Protein AF-A0A8K0KN26-F1 (afdb_monomer_lite)

Foldseek 3Di:
DDDDPDDDDDDDPDFDEDEDEQQPPDPDPGGHDPVCCVVPPVVVCVVVPGDHYHYWLQADAPDVVCSNVRHDHRPDGD

Secondary structure (DSSP, 8-state):
-----SPPPPPPSS--EEEEEGGG-SSSSSPPPHHHIIIIIHHHHHHTT--EEEEES-EE-S-GGGTT-S-SEEEEE-

InterPro domains:
  IPR017853 Glycoside hydrolase superfamily [SSF51445] (14-76)

pLDDT: mean 96.87, std 2.79, range [75.88, 98.62]

Organism: Ladona fulva (NCBI:txid123851)

Structure (mmCIF, N/CA/C/O backbone):
data_AF-A0A8K0KN26-F1
#
_entry.id   AF-A0A8K0KN26-F1
#
loop_
_atom_site.group_PDB
_atom_site.id
_atom_site.type_symbol
_atom_site.label_atom_id
_atom_site.label_alt_id
_atom_site.label_comp_id
_atom_site.label_asym_id
_atom_site.label_entity_id
_atom_site.label_seq_id
_atom_site.pdbx_PDB_ins_code
_atom_site.Cartn_x
_atom_site.Cartn_y
_atom_site.Cartn_z
_atom_site.occupancy
_atom_site.B_iso_or_equiv
_atom_site.auth_seq_id
_atom_site.auth_comp_id
_atom_site.auth_asym_id
_atom_site.auth_atom_id
_atom_site.pdbx_PDB_model_num
ATOM 1 N N . MET A 1 1 ? 19.614 2.504 9.892 1.00 75.88 1 MET A N 1
ATOM 2 C CA . MET A 1 1 ? 18.715 1.412 10.328 1.00 75.88 1 MET A CA 1
ATOM 3 C C . MET A 1 1 ? 17.381 2.016 10.755 1.00 75.88 1 MET A C 1
ATOM 5 O O . MET A 1 1 ? 17.390 2.996 11.496 1.00 75.88 1 MET A O 1
ATOM 9 N N . PHE A 1 2 ? 16.256 1.519 10.241 1.00 89.62 2 PHE A N 1
ATOM 10 C CA . PHE A 1 2 ? 14.923 1.986 10.640 1.00 89.62 2 PHE A CA 1
ATOM 11 C C . PHE A 1 2 ? 14.513 1.330 11.965 1.00 89.62 2 PHE A C 1
ATOM 13 O O . PHE A 1 2 ? 14.705 0.131 12.133 1.00 89.62 2 PHE A O 1
ATOM 20 N N . HIS A 1 3 ? 13.938 2.113 12.881 1.00 94.69 3 HIS A N 1
ATOM 21 C CA . HIS A 1 3 ? 13.411 1.626 14.155 1.00 94.69 3 HIS A CA 1
ATOM 22 C C . HIS A 1 3 ? 11.930 1.981 14.261 1.00 94.69 3 HIS A C 1
ATOM 24 O O . HIS A 1 3 ? 11.542 3.137 14.063 1.00 94.69 3 HIS A O 1
ATOM 30 N N . ILE A 1 4 ? 11.105 0.993 14.596 1.00 95.00 4 ILE A N 1
ATOM 31 C CA . ILE A 1 4 ? 9.678 1.195 14.836 1.00 95.00 4 ILE A CA 1
ATOM 32 C C . ILE A 1 4 ? 9.519 1.988 16.137 1.00 95.00 4 ILE A C 1
ATOM 34 O O . ILE A 1 4 ? 9.947 1.540 17.195 1.00 95.00 4 ILE A O 1
ATOM 38 N N . LYS A 1 5 ? 8.898 3.171 16.054 1.00 96.19 5 LYS A N 1
ATOM 39 C CA . LYS A 1 5 ? 8.664 4.051 17.215 1.00 96.19 5 LYS A CA 1
ATOM 40 C C . LYS A 1 5 ? 7.279 3.896 17.846 1.00 96.19 5 LYS A C 1
ATOM 42 O O . LYS A 1 5 ? 7.094 4.275 18.993 1.00 96.19 5 LYS A O 1
ATOM 47 N N . ASN A 1 6 ? 6.309 3.378 17.094 1.00 95.12 6 ASN A N 1
ATOM 48 C CA . ASN A 1 6 ? 4.915 3.276 17.522 1.00 95.12 6 ASN A CA 1
ATOM 49 C C . ASN A 1 6 ? 4.530 1.814 17.751 1.00 95.12 6 ASN A C 1
ATOM 51 O O . ASN A 1 6 ? 4.917 0.939 16.975 1.00 95.12 6 ASN A O 1
ATOM 55 N N . SER A 1 7 ? 3.730 1.555 18.783 1.00 96.25 7 SER A N 1
ATOM 56 C CA . SER A 1 7 ? 3.122 0.244 18.998 1.00 96.25 7 SER A CA 1
ATOM 57 C C . SER A 1 7 ? 2.003 -0.024 17.985 1.00 96.25 7 SER A C 1
ATOM 59 O O . SER A 1 7 ? 1.483 0.883 17.329 1.00 96.25 7 SER A O 1
ATOM 61 N N . LYS A 1 8 ? 1.620 -1.297 17.848 1.00 95.19 8 LYS A N 1
ATOM 62 C CA . LYS A 1 8 ? 0.452 -1.675 17.045 1.00 95.19 8 LYS A CA 1
ATOM 63 C C . LYS A 1 8 ? -0.812 -1.048 17.642 1.00 95.19 8 LYS A C 1
ATOM 65 O O . LYS A 1 8 ? -0.996 -1.039 18.858 1.00 95.19 8 LYS A O 1
ATOM 70 N N . VAL A 1 9 ? -1.698 -0.560 16.777 1.00 95.38 9 VAL A N 1
ATOM 71 C CA . VAL A 1 9 ? -3.015 -0.054 17.186 1.00 95.38 9 VAL A CA 1
ATOM 72 C C . VAL A 1 9 ? -3.897 -1.191 17.716 1.00 95.38 9 VAL A C 1
ATOM 74 O O . VAL A 1 9 ? -3.740 -2.347 17.321 1.00 95.38 9 VAL A O 1
ATOM 77 N N . LYS A 1 10 ? -4.850 -0.871 18.602 1.00 96.94 10 LYS A N 1
ATOM 78 C CA . LYS A 1 10 ? -5.871 -1.837 19.036 1.00 96.94 10 LYS A CA 1
ATOM 79 C C . LYS A 1 10 ? -6.726 -2.255 17.837 1.00 96.94 10 LYS A C 1
ATOM 81 O O . LYS A 1 10 ? -7.060 -1.419 16.998 1.00 96.94 10 LYS A O 1
ATOM 86 N N . LYS A 1 11 ? -7.108 -3.533 17.781 1.00 97.06 11 LYS A N 1
ATOM 87 C CA . LYS A 1 11 ? -8.022 -4.045 16.753 1.00 97.06 11 LYS A CA 1
ATOM 88 C C . LYS A 1 11 ? -9.342 -3.253 16.812 1.00 97.06 11 LYS A C 1
ATOM 90 O O . LYS A 1 11 ? -9.956 -3.222 17.879 1.00 97.06 11 LYS A O 1
ATOM 95 N N . PRO A 1 12 ? -9.776 -2.606 15.717 1.00 96.31 12 PRO A N 1
ATOM 96 C CA . PRO A 1 12 ? -11.034 -1.872 15.713 1.00 96.31 12 PRO A CA 1
ATOM 97 C C . PRO A 1 12 ? -12.230 -2.835 15.714 1.00 96.31 12 PRO A C 1
ATOM 99 O O . PRO A 1 12 ? -12.129 -3.963 15.236 1.00 96.31 12 PRO A O 1
ATOM 102 N N . LEU A 1 13 ? -13.376 -2.371 16.223 1.00 97.19 13 LEU A N 1
ATOM 103 C CA . LEU A 1 13 ? -14.631 -3.139 16.233 1.00 97.19 13 LEU A CA 1
ATOM 104 C C . LEU A 1 13 ? -15.212 -3.345 14.825 1.00 97.19 13 LEU A C 1
ATOM 106 O O . LEU A 1 13 ? -15.821 -4.370 14.548 1.00 97.19 13 LEU A O 1
ATOM 110 N N . SER A 1 14 ? -15.007 -2.375 13.934 1.00 97.88 14 SER A N 1
ATOM 111 C CA . SER A 1 14 ? -15.406 -2.426 12.526 1.00 97.88 14 SER A CA 1
ATOM 112 C C . SER A 1 14 ? -14.293 -1.868 11.649 1.00 97.88 14 SER A C 1
ATOM 114 O O . SER A 1 14 ? -13.567 -0.964 12.071 1.00 97.88 14 SER A O 1
ATOM 116 N N . LEU A 1 15 ? -14.142 -2.396 10.435 1.00 98.19 15 LEU A N 1
ATOM 117 C CA . LEU A 1 15 ? -13.134 -1.938 9.483 1.00 98.19 15 LEU A CA 1
ATOM 118 C C . LEU A 1 15 ? -13.730 -0.899 8.532 1.00 98.19 15 LEU A C 1
ATOM 120 O O . LEU A 1 15 ? -14.756 -1.126 7.900 1.00 98.19 15 LEU A O 1
ATOM 124 N N . ARG A 1 16 ? -13.049 0.237 8.426 1.00 98.25 16 ARG A N 1
ATOM 125 C CA . ARG A 1 16 ? -13.225 1.248 7.383 1.00 98.25 16 ARG A CA 1
ATOM 126 C C . ARG A 1 16 ? -11.892 1.334 6.671 1.00 98.25 16 ARG A C 1
ATOM 128 O O . ARG A 1 16 ? -10.968 1.996 7.152 1.00 98.25 16 ARG A O 1
ATOM 135 N N . ILE A 1 17 ? -11.790 0.572 5.591 1.00 98.56 17 ILE A N 1
ATOM 136 C CA . ILE A 1 17 ? -10.544 0.330 4.872 1.00 98.56 17 ILE A CA 1
ATOM 137 C C . ILE A 1 17 ? -10.408 1.368 3.766 1.00 98.56 17 ILE A C 1
ATOM 139 O O . ILE A 1 17 ? -11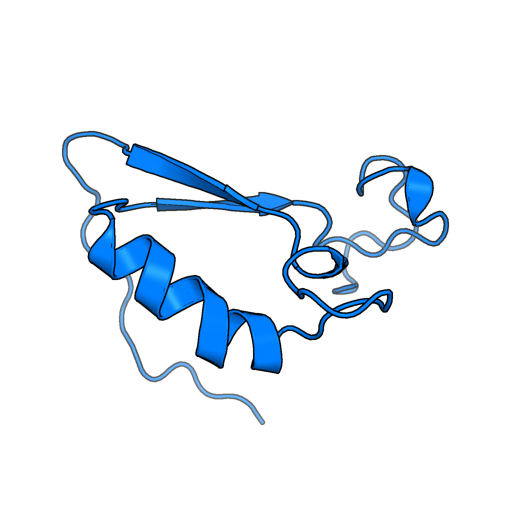.329 1.552 2.976 1.00 98.56 17 ILE A O 1
ATOM 143 N N . TYR A 1 18 ? -9.257 2.030 3.717 1.00 98.62 18 TYR A N 1
ATOM 144 C CA . TYR A 1 18 ? -8.842 2.821 2.568 1.00 98.62 18 TYR A CA 1
ATOM 145 C C . TYR A 1 18 ? -7.904 1.973 1.706 1.00 98.62 18 TYR A C 1
ATOM 147 O O . TYR A 1 18 ? -6.796 1.655 2.139 1.00 98.62 18 TYR A O 1
ATOM 155 N N . GLU A 1 19 ? -8.351 1.567 0.521 1.00 9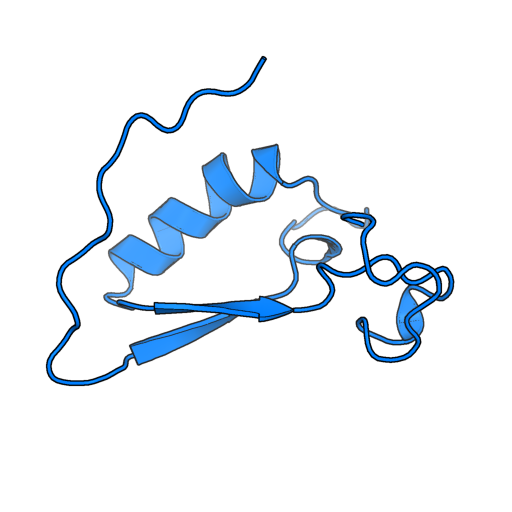8.56 19 GLU A N 1
ATOM 156 C CA . GLU A 1 19 ? -7.506 0.872 -0.453 1.00 98.56 19 GLU A CA 1
ATOM 157 C C . GLU A 1 19 ? -6.630 1.872 -1.207 1.00 98.56 19 GLU A C 1
ATOM 159 O O . GLU A 1 19 ? -7.087 2.947 -1.600 1.00 98.56 19 GLU A O 1
ATOM 164 N N . CYS A 1 20 ? -5.347 1.551 -1.371 1.00 98.00 20 CYS A N 1
ATOM 165 C CA . CYS A 1 20 ? -4.411 2.455 -2.021 1.00 98.00 20 CYS A CA 1
ATOM 166 C C . CYS A 1 20 ? -3.220 1.749 -2.671 1.00 98.00 20 CYS A C 1
ATOM 168 O O . CYS A 1 20 ? -2.765 0.697 -2.222 1.00 98.00 20 CYS A O 1
ATOM 170 N N . HIS A 1 21 ? -2.643 2.439 -3.653 1.00 98.38 21 HIS A N 1
ATOM 171 C CA . HIS A 1 21 ? -1.402 2.089 -4.333 1.00 98.38 21 HIS A CA 1
ATOM 172 C C . HIS A 1 21 ? -0.445 3.290 -4.283 1.00 98.38 21 HIS A C 1
ATOM 174 O O . HIS A 1 21 ? -0.782 4.372 -4.765 1.00 98.38 21 HIS A O 1
ATOM 180 N N . VAL A 1 22 ? 0.757 3.116 -3.722 1.00 98.06 22 VAL A N 1
ATOM 181 C CA . VAL A 1 22 ? 1.708 4.218 -3.442 1.00 98.06 22 VAL A CA 1
ATOM 182 C C . VAL A 1 22 ? 2.132 4.956 -4.713 1.00 98.06 22 VAL A C 1
ATOM 184 O O . VAL A 1 22 ? 2.073 6.183 -4.757 1.00 98.06 22 VAL A O 1
ATOM 187 N N . GLY A 1 23 ? 2.482 4.209 -5.764 1.00 96.62 23 GLY A N 1
ATOM 188 C CA . GLY A 1 23 ? 3.015 4.774 -7.007 1.00 96.62 23 GLY A CA 1
ATOM 189 C C . GLY A 1 23 ? 2.084 5.741 -7.750 1.00 96.62 23 GLY A C 1
ATOM 190 O O . GLY A 1 23 ? 2.575 6.640 -8.418 1.00 96.62 23 GLY A O 1
ATOM 191 N N . ILE A 1 24 ? 0.759 5.630 -7.600 1.00 97.00 24 ILE A N 1
ATOM 192 C CA . ILE A 1 24 ? -0.222 6.507 -8.275 1.00 97.00 24 ILE A CA 1
ATOM 193 C C . ILE A 1 24 ? -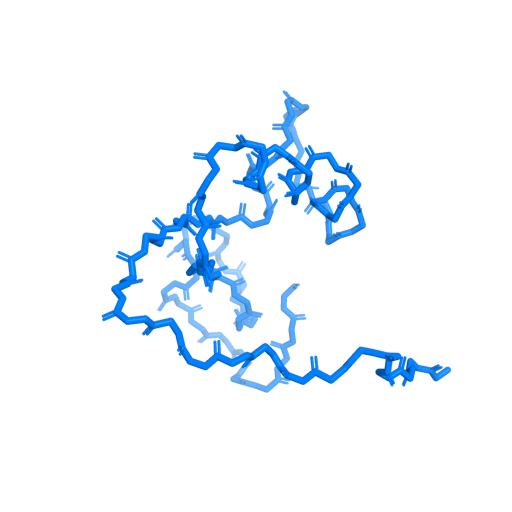0.830 7.556 -7.335 1.00 97.00 24 ILE A C 1
ATOM 195 O O . ILE A 1 24 ? -1.749 8.278 -7.708 1.00 97.00 24 ILE A O 1
ATOM 199 N N . ALA A 1 25 ? -0.354 7.639 -6.091 1.00 96.94 25 ALA A N 1
ATOM 200 C CA . ALA A 1 25 ? -0.945 8.482 -5.053 1.00 96.94 25 ALA A CA 1
ATOM 201 C C . ALA A 1 25 ? -0.386 9.920 -5.033 1.00 96.94 25 ALA A C 1
ATOM 203 O O . ALA A 1 25 ? -0.410 10.590 -3.998 1.00 96.94 25 ALA A O 1
ATOM 204 N N . THR A 1 26 ? 0.132 10.390 -6.167 1.00 95.81 26 THR A N 1
ATOM 205 C CA . THR A 1 26 ? 0.638 11.751 -6.379 1.00 95.81 26 THR A CA 1
ATOM 206 C C . THR A 1 26 ? -0.148 12.434 -7.500 1.00 95.81 26 THR A C 1
ATOM 208 O O . THR A 1 26 ? -0.759 11.765 -8.326 1.00 95.81 26 THR A O 1
ATOM 211 N N . GLN A 1 27 ? -0.173 13.769 -7.508 1.00 94.56 27 GLN A N 1
ATOM 212 C CA . GLN A 1 27 ? -0.813 14.546 -8.579 1.00 94.56 27 GLN A CA 1
ATOM 213 C C . GLN A 1 27 ? 0.064 14.646 -9.831 1.00 94.56 27 GLN A C 1
ATOM 215 O O . GLN A 1 27 ? -0.447 14.848 -10.928 1.00 94.56 27 GLN A O 1
ATOM 220 N N . GLU A 1 28 ? 1.377 14.510 -9.658 1.00 96.12 28 GLU A N 1
ATOM 221 C CA . GLU A 1 28 ? 2.346 14.576 -10.746 1.00 96.12 28 GLU A CA 1
ATOM 222 C C . GLU A 1 28 ? 2.297 13.301 -11.605 1.00 96.12 28 GLU A C 1
ATOM 224 O O . GLU A 1 28 ? 2.123 12.213 -11.052 1.00 96.12 28 GLU A O 1
ATOM 229 N N . PRO A 1 29 ? 2.526 13.380 -12.929 1.00 96.12 29 PRO A N 1
ATOM 230 C CA . PRO A 1 29 ? 2.567 12.218 -13.819 1.00 96.12 29 PRO A CA 1
ATOM 231 C C . PRO A 1 29 ? 3.879 11.423 -13.657 1.00 96.12 29 PRO A C 1
ATOM 233 O O . PRO A 1 29 ? 4.666 11.273 -14.591 1.00 96.12 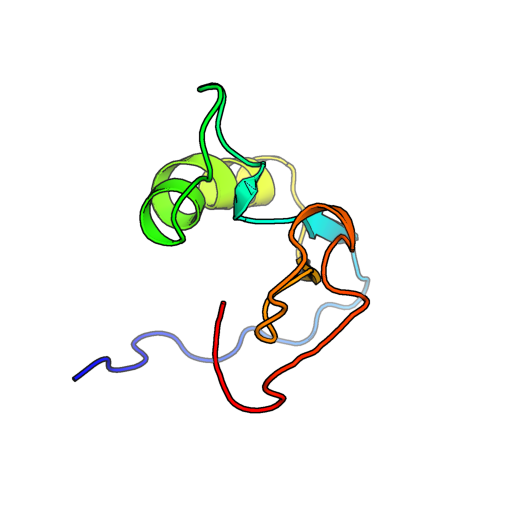29 PRO A O 1
ATOM 236 N N . LYS A 1 30 ? 4.140 10.932 -12.444 1.00 97.00 30 LYS A N 1
ATOM 237 C CA . LYS A 1 30 ? 5.313 10.137 -12.056 1.00 97.00 30 LYS A CA 1
ATOM 238 C C . LYS A 1 30 ? 4.919 9.058 -11.047 1.00 97.00 30 LYS A C 1
ATOM 240 O O . LYS A 1 30 ? 3.856 9.128 -10.436 1.00 97.00 30 LYS A O 1
ATOM 245 N N . ILE A 1 31 ? 5.822 8.110 -10.804 1.00 97.19 31 ILE A N 1
ATOM 246 C CA . ILE A 1 31 ? 5.671 7.138 -9.716 1.00 97.19 31 ILE A CA 1
ATOM 247 C C . ILE A 1 31 ? 5.959 7.844 -8.382 1.00 97.19 31 ILE A C 1
ATOM 249 O O . ILE A 1 31 ? 7.056 8.363 -8.163 1.00 97.19 31 ILE A O 1
ATOM 253 N N . GLY A 1 32 ? 4.957 7.897 -7.506 1.00 97.25 32 GLY A N 1
ATOM 254 C CA . GLY A 1 32 ? 5.068 8.445 -6.155 1.00 97.25 32 GLY A CA 1
ATOM 255 C C . GLY A 1 32 ? 5.899 7.564 -5.218 1.00 97.25 32 GLY A C 1
ATOM 256 O O . GLY A 1 32 ? 5.889 6.338 -5.310 1.00 97.25 32 GLY A O 1
ATOM 257 N N . SER A 1 33 ? 6.604 8.193 -4.281 1.00 98.06 33 SER A N 1
ATOM 258 C CA . SER A 1 33 ? 7.421 7.513 -3.270 1.00 98.06 33 SER A CA 1
ATOM 259 C C . SER A 1 33 ? 6.656 7.245 -1.968 1.00 98.06 33 SER A C 1
ATOM 261 O O . SER A 1 33 ? 5.722 7.965 -1.603 1.00 98.06 33 SER A O 1
ATOM 263 N N . TYR A 1 34 ? 7.124 6.276 -1.170 1.00 97.88 34 TYR A N 1
ATOM 264 C CA . TYR A 1 34 ? 6.591 6.045 0.183 1.00 97.88 34 TYR A CA 1
ATOM 265 C C . TYR A 1 34 ? 6.652 7.296 1.073 1.00 97.88 34 TYR A C 1
ATOM 267 O O . TYR A 1 34 ? 5.760 7.513 1.892 1.00 97.88 34 TYR A O 1
ATOM 275 N N . LYS A 1 35 ? 7.682 8.141 0.923 1.00 97.56 35 LYS A N 1
ATOM 276 C CA . LYS A 1 35 ? 7.815 9.381 1.706 1.00 97.56 35 LYS A CA 1
ATOM 277 C C . LYS A 1 35 ? 6.716 10.383 1.358 1.00 97.56 35 LYS A C 1
ATOM 279 O O . LYS A 1 35 ? 6.103 10.936 2.268 1.00 97.56 35 LYS A O 1
ATOM 284 N N . GLU A 1 36 ? 6.433 10.563 0.069 1.00 97.69 36 GLU A N 1
ATOM 285 C CA . GLU A 1 36 ? 5.332 11.416 -0.395 1.00 97.69 36 GLU A CA 1
ATOM 286 C C . GLU A 1 36 ? 3.980 10.875 0.086 1.00 97.69 36 GLU A C 1
ATOM 288 O O . GLU A 1 36 ? 3.156 11.639 0.590 1.00 97.69 36 GLU A O 1
ATOM 293 N N . PHE A 1 37 ? 3.774 9.555 0.033 1.00 98.12 37 PHE A N 1
ATOM 294 C CA . PHE A 1 37 ? 2.556 8.922 0.547 1.00 98.12 37 PHE A CA 1
ATOM 295 C C . PHE A 1 37 ? 2.352 9.181 2.049 1.00 98.12 37 PHE A C 1
ATOM 297 O O . PHE A 1 37 ? 1.261 9.567 2.480 1.00 98.12 37 PHE A O 1
ATOM 304 N N . ILE A 1 38 ? 3.413 9.036 2.852 1.00 97.38 38 ILE A N 1
ATOM 305 C CA . ILE A 1 38 ? 3.386 9.318 4.295 1.00 97.38 38 ILE A CA 1
ATOM 306 C C . ILE A 1 38 ? 3.034 10.784 4.569 1.00 97.38 38 ILE A C 1
ATOM 308 O O . ILE A 1 38 ? 2.216 11.058 5.446 1.00 97.38 38 ILE A O 1
ATOM 312 N N . GLN A 1 39 ? 3.649 11.721 3.848 1.00 97.75 39 GLN A N 1
ATOM 313 C CA . GLN A 1 39 ? 3.482 13.155 4.100 1.00 97.75 39 GLN A CA 1
ATOM 314 C C . GLN A 1 39 ? 2.120 13.678 3.631 1.00 97.75 39 GLN A C 1
ATOM 316 O O . GLN A 1 39 ? 1.484 14.457 4.340 1.00 97.75 39 GLN A O 1
ATOM 321 N N . ASN A 1 40 ? 1.647 13.216 2.473 1.00 97.62 40 ASN A N 1
ATOM 322 C CA . ASN A 1 40 ? 0.518 13.840 1.784 1.00 97.62 40 ASN A CA 1
ATOM 323 C C . ASN A 1 40 ? -0.780 13.029 1.905 1.00 97.62 40 ASN A C 1
ATOM 325 O O . ASN A 1 40 ? -1.868 13.604 2.005 1.00 97.62 40 ASN A O 1
ATOM 329 N N . VAL A 1 41 ? -0.690 11.695 1.934 1.00 98.06 41 VAL A N 1
ATOM 330 C CA . VAL A 1 41 ? -1.861 10.810 1.819 1.00 98.06 41 VAL A CA 1
ATOM 331 C C . VAL A 1 41 ? -2.323 10.298 3.179 1.00 98.06 41 VAL A C 1
ATOM 333 O O . VAL A 1 41 ? -3.511 10.397 3.494 1.00 98.06 41 VAL A O 1
ATOM 336 N N . ILE A 1 42 ? -1.410 9.838 4.041 1.00 97.94 42 ILE A N 1
ATOM 337 C CA . ILE A 1 42 ? -1.765 9.334 5.383 1.00 97.94 42 ILE A CA 1
ATOM 338 C C . ILE A 1 42 ? -2.574 10.356 6.210 1.00 97.94 42 ILE A C 1
ATOM 340 O O . ILE A 1 42 ? -3.604 9.969 6.776 1.00 97.94 42 ILE A O 1
ATOM 344 N N . PRO A 1 43 ? -2.213 11.659 6.273 1.00 98.38 43 PRO A N 1
ATOM 345 C CA . PRO A 1 43 ? -3.007 12.634 7.018 1.00 98.38 43 PRO A CA 1
ATOM 346 C C . PRO A 1 43 ? -4.421 12.798 6.456 1.00 98.38 43 PRO A C 1
ATOM 348 O O . PRO A 1 43 ? -5.364 12.999 7.221 1.00 98.38 43 PRO A O 1
ATOM 351 N N . ARG A 1 44 ? -4.588 12.687 5.132 1.00 98.19 44 ARG A N 1
ATOM 352 C CA . ARG A 1 44 ? -5.898 12.747 4.474 1.00 98.19 44 ARG A CA 1
ATOM 353 C C . ARG A 1 44 ? -6.757 11.537 4.838 1.00 98.19 44 ARG A C 1
ATOM 355 O O . ARG A 1 44 ? -7.897 11.742 5.246 1.00 98.19 44 ARG A O 1
ATOM 362 N N . ILE A 1 45 ? -6.213 10.320 4.758 1.00 98.25 45 ILE A N 1
ATOM 363 C CA . ILE A 1 45 ? -6.914 9.080 5.144 1.00 98.25 45 ILE A CA 1
ATOM 364 C C . ILE A 1 45 ? -7.411 9.188 6.591 1.00 98.25 45 ILE A C 1
ATOM 366 O O . ILE A 1 45 ? -8.583 8.938 6.876 1.00 98.25 45 ILE A O 1
ATOM 370 N N . LYS A 1 46 ? -6.539 9.650 7.498 1.00 98.00 46 LYS A N 1
ATOM 371 C CA . LYS A 1 46 ? -6.889 9.864 8.908 1.00 98.00 46 LYS A CA 1
ATOM 372 C C . LYS A 1 46 ? -7.997 10.908 9.083 1.00 98.00 46 LYS A C 1
ATOM 374 O O . LYS A 1 46 ? -8.936 10.656 9.833 1.00 98.00 46 LYS A O 1
ATOM 379 N N . ARG A 1 47 ? -7.920 12.057 8.392 1.00 98.44 47 ARG A N 1
ATOM 380 C CA . ARG A 1 47 ? -8.969 13.101 8.432 1.00 98.44 47 ARG A CA 1
ATOM 381 C C . ARG A 1 47 ? -10.323 12.597 7.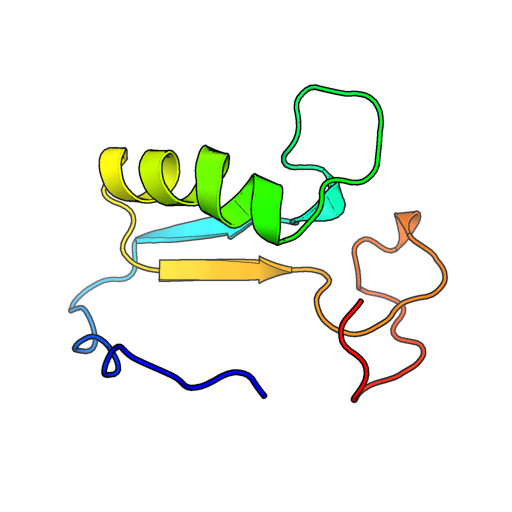932 1.00 98.44 47 ARG A C 1
ATOM 383 O O . ARG A 1 47 ? -11.345 13.051 8.424 1.00 98.44 47 ARG A O 1
ATOM 390 N N . GLN A 1 48 ? -10.329 11.663 6.985 1.00 98.31 48 GLN A N 1
ATOM 391 C CA . GLN A 1 48 ? -11.550 11.060 6.447 1.00 98.31 48 GLN A CA 1
ATOM 392 C C . GLN A 1 48 ? -12.160 9.977 7.363 1.00 98.31 48 GLN A C 1
ATOM 394 O O . GLN A 1 48 ? -13.240 9.476 7.068 1.00 98.31 48 GLN A O 1
ATOM 399 N N . GLY A 1 49 ? -11.511 9.614 8.479 1.00 97.88 49 GLY A N 1
ATOM 400 C CA . GLY A 1 49 ? -12.076 8.699 9.482 1.00 97.88 49 GLY A CA 1
ATOM 401 C C . GLY A 1 49 ? -11.901 7.201 9.190 1.00 97.88 49 GLY A C 1
ATOM 402 O O . GLY A 1 49 ? -12.482 6.360 9.895 1.00 97.88 49 GLY A O 1
ATOM 403 N N . TYR A 1 50 ? -11.090 6.851 8.188 1.00 98.62 50 TYR A N 1
ATOM 404 C CA . TYR A 1 50 ? -10.664 5.471 7.942 1.00 98.62 50 TYR A CA 1
ATOM 405 C C . TYR A 1 50 ? -9.770 4.974 9.081 1.00 98.62 50 TYR A C 1
ATOM 407 O O . TYR A 1 50 ? -9.027 5.743 9.696 1.00 98.62 50 TYR A O 1
ATOM 415 N N . ASN A 1 51 ? -9.847 3.677 9.375 1.00 98.00 51 ASN A N 1
ATOM 416 C CA . ASN A 1 51 ? -9.115 3.060 10.486 1.00 98.00 51 ASN A CA 1
ATOM 417 C C . ASN A 1 51 ? -8.214 1.891 10.067 1.00 98.00 51 ASN A C 1
ATOM 419 O O . ASN A 1 51 ? -7.532 1.319 10.915 1.00 98.00 51 ASN A O 1
ATOM 423 N N . ALA A 1 52 ? -8.198 1.561 8.779 1.00 98.25 52 ALA A N 1
ATOM 424 C CA . ALA A 1 52 ? -7.327 0.566 8.182 1.00 98.25 52 ALA A CA 1
ATOM 425 C C . ALA A 1 52 ? -6.920 1.012 6.774 1.00 98.25 52 ALA A C 1
ATOM 427 O O . ALA A 1 52 ? -7.651 1.750 6.112 1.00 98.25 52 ALA A O 1
ATOM 428 N N . ILE A 1 53 ? -5.753 0.555 6.328 1.00 98.38 53 ILE A N 1
ATOM 429 C CA . ILE A 1 53 ? -5.233 0.797 4.983 1.00 98.38 53 ILE A CA 1
ATOM 430 C C . ILE A 1 53 ? -4.989 -0.562 4.333 1.00 98.38 53 ILE A C 1
ATOM 432 O O . ILE A 1 53 ? -4.284 -1.391 4.910 1.00 98.38 53 ILE A O 1
ATOM 436 N N . GLN A 1 54 ? -5.563 -0.774 3.152 1.00 98.62 54 GLN A N 1
ATOM 437 C CA . GLN A 1 54 ? -5.230 -1.895 2.278 1.00 98.62 54 GLN A CA 1
ATOM 438 C C . GLN A 1 54 ? -4.170 -1.404 1.293 1.00 98.62 54 GLN A C 1
ATOM 440 O O . GLN A 1 54 ? -4.469 -0.648 0.371 1.00 98.62 54 GLN A O 1
ATOM 445 N N . LEU A 1 55 ? -2.916 -1.787 1.536 1.00 98.19 55 LEU A N 1
ATOM 446 C CA . LEU A 1 55 ? -1.774 -1.340 0.745 1.00 98.19 55 LEU A CA 1
ATOM 447 C C . LEU A 1 55 ? -1.493 -2.348 -0.374 1.00 98.19 55 LEU A C 1
ATOM 449 O O . LEU A 1 55 ? -1.099 -3.481 -0.104 1.00 98.19 55 LEU A O 1
ATOM 453 N N . MET A 1 56 ? -1.728 -1.938 -1.617 1.00 98.50 56 MET A N 1
ATOM 454 C CA . MET A 1 56 ? -1.512 -2.760 -2.809 1.00 98.50 56 MET A CA 1
ATOM 455 C C . MET A 1 56 ? -0.100 -2.583 -3.375 1.00 98.50 56 MET A C 1
ATOM 457 O O . MET A 1 56 ? 0.569 -1.593 -3.076 1.00 98.50 56 MET A O 1
ATOM 461 N N . ALA A 1 57 ? 0.321 -3.537 -4.214 1.00 97.44 57 ALA A N 1
ATOM 462 C CA . ALA A 1 57 ? 1.553 -3.469 -5.007 1.00 97.44 57 ALA A CA 1
ATOM 463 C C . ALA A 1 57 ? 2.850 -3.254 -4.194 1.00 97.44 57 ALA A C 1
ATOM 465 O O . ALA A 1 57 ? 3.781 -2.604 -4.651 1.00 97.44 57 ALA A O 1
ATOM 466 N N . VAL A 1 58 ? 2.913 -3.799 -2.971 1.00 98.12 58 VAL A N 1
ATOM 467 C CA . VAL A 1 58 ? 4.102 -3.708 -2.096 1.00 98.12 58 VAL A CA 1
ATOM 468 C C . VAL A 1 58 ? 5.172 -4.724 -2.482 1.00 98.12 58 VAL A C 1
ATOM 470 O O . VAL A 1 58 ? 6.360 -4.432 -2.399 1.00 98.12 58 VAL A O 1
ATOM 473 N N . MET A 1 59 ? 4.756 -5.933 -2.860 1.00 98.31 59 MET A N 1
ATOM 474 C CA . MET A 1 59 ? 5.677 -6.964 -3.333 1.00 98.31 59 MET A CA 1
ATOM 475 C C . MET A 1 59 ? 6.217 -6.547 -4.698 1.00 98.31 59 MET A C 1
ATOM 477 O O . MET A 1 59 ? 5.450 -6.101 -5.551 1.00 98.31 59 MET A O 1
ATOM 481 N N . GLU A 1 60 ? 7.523 -6.687 -4.894 1.00 98.06 60 GLU A N 1
ATOM 482 C CA . GLU A 1 60 ? 8.213 -6.316 -6.130 1.00 98.06 60 GLU A CA 1
ATOM 483 C C . GLU A 1 60 ? 7.598 -6.992 -7.364 1.00 98.06 60 GLU A C 1
ATOM 485 O O . GLU A 1 60 ? 7.361 -8.208 -7.386 1.00 98.06 60 GLU A O 1
ATOM 490 N N . HIS A 1 61 ? 7.356 -6.186 -8.395 1.00 97.88 61 HIS A N 1
ATOM 491 C CA . HIS A 1 61 ? 6.696 -6.582 -9.633 1.00 97.88 61 HIS A CA 1
ATOM 492 C C . HIS A 1 61 ? 7.262 -5.755 -10.794 1.00 97.88 61 HIS A C 1
ATOM 494 O O . HIS A 1 61 ? 7.003 -4.562 -10.921 1.00 97.88 61 HIS A O 1
ATOM 500 N N . ALA A 1 62 ? 8.010 -6.395 -11.696 1.00 96.50 62 ALA A N 1
ATOM 501 C CA . ALA A 1 62 ? 8.682 -5.681 -12.788 1.00 96.50 62 ALA A CA 1
ATOM 502 C C . ALA A 1 62 ? 7.710 -4.996 -13.772 1.00 96.50 62 ALA A C 1
ATOM 504 O O . ALA A 1 62 ? 8.051 -3.992 -14.399 1.00 96.50 62 ALA A O 1
ATOM 505 N N . TYR A 1 63 ? 6.494 -5.531 -13.928 1.00 96.50 63 TYR A N 1
ATOM 506 C CA . TYR A 1 63 ? 5.478 -4.956 -14.804 1.00 96.50 63 TYR A CA 1
ATOM 507 C C . TYR A 1 63 ? 4.535 -4.037 -14.017 1.00 96.50 63 TYR A C 1
ATOM 509 O O . TYR A 1 63 ? 3.564 -4.500 -13.421 1.00 96.50 63 TYR A O 1
ATOM 517 N N . TYR A 1 64 ? 4.790 -2.725 -14.038 1.00 95.25 64 TYR A N 1
ATOM 518 C CA . TYR A 1 64 ? 4.018 -1.729 -13.271 1.00 95.25 64 TYR A CA 1
ATOM 519 C C . TYR A 1 64 ? 2.509 -1.742 -13.587 1.00 95.25 64 TYR A C 1
ATOM 521 O O . TYR A 1 64 ? 1.671 -1.637 -12.694 1.00 95.25 64 TYR A O 1
ATOM 529 N N . ALA A 1 65 ? 2.135 -1.962 -14.852 1.00 95.94 65 ALA A N 1
ATOM 530 C CA . ALA A 1 65 ? 0.730 -2.052 -15.259 1.00 95.94 65 ALA A CA 1
ATOM 531 C C . ALA A 1 65 ? 0.022 -3.333 -14.770 1.00 95.94 65 ALA A C 1
ATOM 533 O O . ALA A 1 65 ? -1.195 -3.442 -14.903 1.00 95.94 65 ALA A O 1
ATOM 534 N N . SER A 1 66 ? 0.746 -4.277 -14.152 1.00 95.75 66 SER A N 1
ATOM 535 C CA . SER A 1 66 ? 0.132 -5.412 -13.453 1.00 95.75 66 SER A CA 1
ATOM 536 C C . SER A 1 66 ? -0.604 -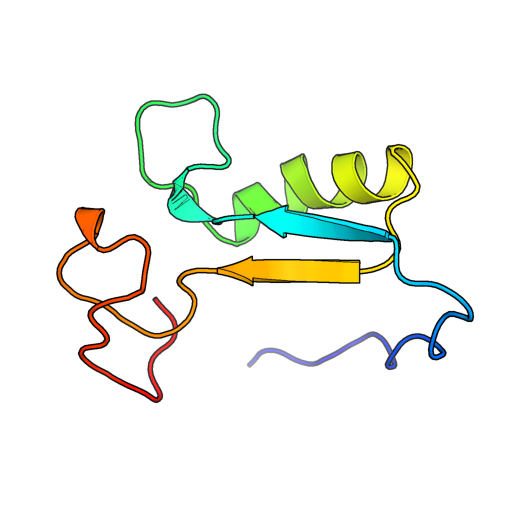5.010 -12.180 1.00 95.75 66 SER A C 1
ATOM 538 O O . SER A 1 66 ? -1.262 -5.862 -11.596 1.00 95.75 66 SER A O 1
ATOM 540 N N . PHE A 1 67 ? -0.463 -3.765 -11.709 1.00 96.38 67 PHE A N 1
ATOM 541 C CA . PHE A 1 67 ? -1.057 -3.294 -10.455 1.00 96.38 67 PHE A CA 1
ATOM 542 C C . PHE A 1 67 ? -0.632 -4.127 -9.226 1.00 96.38 67 PHE A C 1
ATOM 544 O O . PHE A 1 67 ? -1.369 -4.255 -8.248 1.00 96.38 67 PHE A O 1
ATOM 551 N N . GLY A 1 68 ? 0.564 -4.726 -9.293 1.00 96.31 68 GLY A N 1
ATOM 552 C CA . GLY A 1 68 ? 1.117 -5.602 -8.261 1.00 96.31 68 GLY A CA 1
ATOM 553 C C . GLY A 1 68 ? 0.710 -7.074 -8.360 1.00 96.31 68 GLY A C 1
ATOM 554 O O . GLY A 1 68 ? 1.104 -7.856 -7.498 1.00 96.31 68 GLY A O 1
ATOM 555 N N . TYR A 1 69 ? -0.057 -7.481 -9.378 1.00 97.19 69 TYR A N 1
ATOM 556 C CA . TYR A 1 69 ? -0.525 -8.868 -9.511 1.00 97.19 69 TYR A CA 1
ATOM 557 C C . TYR A 1 69 ? 0.502 -9.820 -10.145 1.00 97.19 69 TYR A C 1
ATOM 559 O O . TYR A 1 69 ? 0.391 -11.032 -9.970 1.00 97.19 69 TYR A O 1
ATOM 567 N N . GLN A 1 70 ? 1.510 -9.306 -10.858 1.00 97.88 70 GLN A N 1
ATOM 568 C CA . GLN A 1 70 ? 2.586 -10.117 -11.447 1.00 97.88 70 GLN A CA 1
ATOM 569 C C . GLN A 1 70 ? 3.885 -9.957 -10.650 1.00 97.88 70 GLN A C 1
ATOM 571 O O . GLN A 1 70 ? 4.810 -9.258 -11.062 1.00 97.88 70 GLN A O 1
ATOM 576 N N . VAL A 1 71 ? 3.929 -10.596 -9.480 1.00 97.38 71 VAL A N 1
ATOM 577 C CA . VAL A 1 71 ? 5.074 -10.551 -8.559 1.00 97.38 71 VAL A CA 1
ATOM 578 C C . VAL A 1 71 ? 6.299 -11.233 -9.169 1.00 97.38 71 VAL A C 1
ATOM 580 O O . VAL A 1 71 ? 6.219 -12.367 -9.639 1.00 97.38 71 VAL A O 1
ATOM 583 N N . THR A 1 72 ? 7.449 -10.563 -9.098 1.00 97.69 72 THR A N 1
ATOM 584 C CA . THR A 1 72 ? 8.750 -11.100 -9.527 1.00 97.69 72 THR A CA 1
ATOM 585 C C . THR A 1 72 ? 9.642 -11.473 -8.347 1.00 97.69 72 THR A C 1
ATOM 587 O O . THR A 1 72 ? 10.312 -12.503 -8.398 1.00 97.69 72 THR A O 1
ATOM 590 N N . SER A 1 73 ? 9.615 -10.689 -7.263 1.00 97.19 73 SER A N 1
ATOM 591 C CA . SER A 1 73 ? 10.425 -10.943 -6.063 1.00 97.19 73 SER A CA 1
ATOM 592 C C . SER A 1 73 ? 9.578 -10.854 -4.792 1.00 97.19 73 SER A C 1
ATOM 594 O O . SER A 1 73 ? 9.324 -9.782 -4.255 1.00 97.19 73 SER A O 1
ATOM 596 N N . PHE A 1 74 ? 9.190 -12.011 -4.253 1.00 97.38 74 PHE A N 1
ATOM 597 C CA . PHE A 1 74 ? 8.242 -12.132 -3.132 1.00 97.38 74 PHE A CA 1
ATOM 598 C C . PHE A 1 74 ? 8.681 -11.468 -1.816 1.00 97.38 74 PHE A C 1
ATOM 600 O O . PHE A 1 74 ? 7.840 -11.184 -0.967 1.00 97.38 74 PHE A O 1
ATOM 607 N N . TYR A 1 75 ? 9.982 -11.230 -1.636 1.00 97.69 75 TYR A N 1
ATOM 608 C CA . TYR A 1 75 ? 10.560 -10.669 -0.408 1.00 97.69 75 TYR A CA 1
ATOM 609 C C . TYR A 1 75 ? 11.133 -9.258 -0.591 1.00 97.69 75 TYR A C 1
ATOM 611 O O . TYR A 1 75 ? 11.643 -8.681 0.370 1.00 97.69 75 TYR A O 1
ATOM 619 N N . ALA A 1 76 ? 11.070 -8.705 -1.805 1.00 97.56 76 ALA A N 1
ATOM 620 C CA . ALA A 1 76 ? 11.522 -7.349 -2.084 1.00 97.56 76 ALA A CA 1
ATOM 621 C C . ALA A 1 76 ? 10.337 -6.378 -2.001 1.00 97.56 76 ALA A C 1
ATOM 623 O O . ALA A 1 76 ? 9.241 -6.681 -2.475 1.00 97.56 76 ALA A O 1
ATOM 624 N N . ALA A 1 77 ? 10.564 -5.231 -1.361 1.00 96.81 77 ALA A N 1
ATOM 625 C CA . ALA A 1 77 ? 9.612 -4.129 -1.356 1.00 96.81 77 ALA A CA 1
ATOM 626 C C . ALA A 1 77 ? 9.824 -3.291 -2.622 1.00 96.81 77 ALA A C 1
ATOM 628 O O . ALA A 1 77 ? 10.943 -2.816 -2.827 1.00 96.81 77 ALA A O 1
ATOM 629 N N . SER A 1 78 ? 8.757 -3.143 -3.414 1.00 92.88 78 SER A N 1
ATOM 630 C CA . SER A 1 78 ? 8.720 -2.363 -4.659 1.00 92.88 78 SER A CA 1
ATOM 631 C C . SER A 1 78 ? 8.949 -0.874 -4.440 1.00 92.88 78 SER A C 1
ATOM 633 O O . SER A 1 78 ? 8.572 -0.371 -3.352 1.00 92.88 78 SER A O 1
#

Radius of gyration: 14.07 Å; chains: 1; bounding box: 34×27×34 Å

Sequence (78 aa):
MFHIKNSKVKKPLSLRIYECHVGIATQEPKIGSYKEFIQNVIPRIKRQGYNAIQLMAVMEHAYYASFGYQVTSFYAAS